Protein AF-A0A967FDI7-F1 (afdb_monomer_lite)

Radius of gyration: 11.96 Å; chains: 1; bounding box: 28×20×30 Å

Foldseek 3Di:
DVLLVCLVVLHAEEDADVVSLVSNLVNLVVVVAAHEYEAEEDPDPPDTHHDPVCVVVRVVSSVPRDRYHYPYYDD

pLDDT: mean 95.75, std 3.87, range [74.19, 98.44]

Secondary structure (DSSP, 8-state):
-HHHHHHHTT---EE-SHHHHHHHHHHHHHTT-PEEEEEEB-SSS-SSSB-GGGHHHHHHHHTT-SSEEEEEEE-

Sequence (75 aa):
EEARDAVRFDLVPFLFSIEVARELEKEAEREQKKCSYHLKFDTGMTRLGVRPEDSGQFLDELSKFNNISMQGVLT

Structure (mmCIF, N/CA/C/O backbone):
data_AF-A0A967FDI7-F1
#
_entry.id   AF-A0A967FDI7-F1
#
loop_
_atom_site.group_PDB
_atom_site.id
_atom_site.type_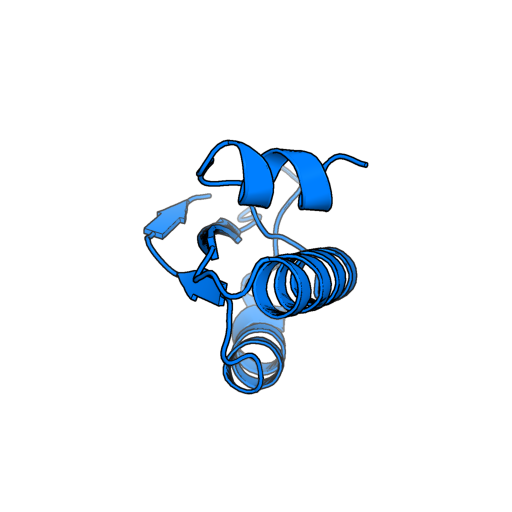symbol
_atom_site.label_atom_id
_atom_site.label_alt_id
_atom_site.label_comp_id
_atom_site.label_asym_id
_atom_site.label_entity_id
_atom_site.label_seq_id
_atom_site.pdbx_PDB_ins_code
_atom_site.Cartn_x
_atom_site.Cartn_y
_atom_site.Cartn_z
_atom_site.occupancy
_atom_site.B_iso_or_equiv
_atom_site.auth_seq_id
_atom_site.auth_comp_id
_atom_site.auth_asym_id
_atom_site.auth_atom_id
_atom_site.pdbx_PDB_model_num
ATOM 1 N N . GLU A 1 1 ? 6.057 -1.066 14.558 1.00 74.19 1 GLU A N 1
ATOM 2 C CA . GLU A 1 1 ? 5.657 0.244 15.127 1.00 74.19 1 GLU A CA 1
ATOM 3 C C . GLU A 1 1 ? 5.152 1.188 14.050 1.00 74.19 1 GLU A C 1
ATOM 5 O O . GLU A 1 1 ? 4.061 1.712 14.209 1.00 74.19 1 GLU A O 1
ATOM 10 N N . GLU A 1 2 ? 5.860 1.310 12.926 1.00 91.88 2 GLU A N 1
ATOM 11 C CA . GLU A 1 2 ? 5.506 2.233 11.836 1.00 91.88 2 GLU A CA 1
ATOM 12 C C . GLU A 1 2 ? 4.073 2.066 11.300 1.00 91.88 2 GLU A C 1
ATOM 14 O O . GLU A 1 2 ? 3.356 3.054 11.180 1.00 91.88 2 GLU A O 1
ATOM 19 N N . ALA A 1 3 ? 3.608 0.833 11.051 1.00 95.44 3 ALA A N 1
ATOM 20 C CA . ALA A 1 3 ? 2.234 0.587 10.592 1.00 95.44 3 ALA A CA 1
ATOM 21 C C . ALA A 1 3 ? 1.175 1.057 11.606 1.00 95.44 3 ALA A C 1
ATOM 23 O O . ALA A 1 3 ? 0.175 1.670 11.236 1.00 95.44 3 ALA A O 1
ATOM 24 N N . ARG A 1 4 ? 1.419 0.824 12.900 1.00 97.00 4 ARG A N 1
ATOM 25 C CA . ARG A 1 4 ? 0.522 1.257 13.977 1.00 97.00 4 ARG A CA 1
ATOM 26 C C . ARG A 1 4 ? 0.437 2.777 14.035 1.00 97.00 4 ARG A C 1
ATOM 28 O O . ARG A 1 4 ? -0.658 3.317 14.143 1.00 97.00 4 ARG A O 1
ATOM 35 N N . ASP A 1 5 ? 1.576 3.460 13.967 1.00 97.69 5 ASP A N 1
ATOM 36 C CA . ASP A 1 5 ? 1.610 4.921 14.000 1.00 97.69 5 ASP A CA 1
ATOM 37 C C . ASP A 1 5 ? 0.972 5.523 12.745 1.00 97.69 5 ASP A C 1
ATOM 39 O O . ASP A 1 5 ? 0.200 6.474 12.858 1.00 97.69 5 ASP A O 1
ATOM 43 N N . ALA A 1 6 ? 1.196 4.925 11.570 1.00 97.62 6 ALA A N 1
ATOM 44 C CA . ALA A 1 6 ? 0.544 5.345 10.334 1.00 97.62 6 ALA A CA 1
ATOM 45 C C . ALA A 1 6 ? -0.988 5.322 10.456 1.00 97.62 6 ALA A C 1
ATOM 47 O O . ALA A 1 6 ? -1.644 6.302 10.112 1.00 97.62 6 ALA A O 1
ATOM 48 N N . VAL A 1 7 ? -1.556 4.250 11.015 1.00 97.94 7 VAL A N 1
ATOM 49 C CA . VAL A 1 7 ? -3.003 4.139 11.260 1.00 97.94 7 VAL A CA 1
ATOM 50 C C . VAL A 1 7 ? -3.465 5.103 12.358 1.00 97.94 7 VAL A C 1
ATOM 52 O O . VAL A 1 7 ? -4.484 5.782 12.220 1.00 97.94 7 VAL A O 1
ATOM 55 N N . ARG A 1 8 ? -2.725 5.183 13.469 1.00 97.56 8 ARG A N 1
ATOM 56 C CA . ARG A 1 8 ? -3.094 6.007 14.627 1.00 97.56 8 ARG A CA 1
ATOM 57 C C . ARG A 1 8 ? -3.167 7.491 14.278 1.00 97.56 8 ARG A C 1
ATOM 59 O O . ARG A 1 8 ? -4.076 8.169 14.754 1.00 97.56 8 ARG A O 1
ATOM 66 N N . PHE A 1 9 ? -2.222 7.971 13.475 1.00 97.81 9 PHE A N 1
ATOM 67 C CA . PHE A 1 9 ? -2.095 9.375 13.082 1.00 97.81 9 PHE A CA 1
ATOM 68 C C . PHE A 1 9 ? -2.697 9.687 11.704 1.00 97.81 9 PHE A C 1
ATOM 70 O O . PHE A 1 9 ? -2.466 10.778 11.190 1.00 97.81 9 PHE A O 1
ATOM 77 N N . ASP A 1 10 ? -3.462 8.757 11.119 1.00 96.88 10 ASP A N 1
ATOM 78 C CA . ASP A 1 10 ? -4.146 8.923 9.828 1.00 96.88 10 ASP A CA 1
ATOM 79 C C . ASP A 1 10 ? -3.189 9.350 8.689 1.00 96.88 10 ASP A C 1
ATOM 81 O O . ASP A 1 10 ? -3.506 10.191 7.845 1.00 96.88 10 ASP A O 1
ATOM 85 N N . LEU A 1 11 ? -1.986 8.767 8.676 1.00 97.81 11 LEU A N 1
ATOM 86 C CA . LEU A 1 11 ? -0.983 8.980 7.634 1.00 97.81 11 LEU A CA 1
ATOM 87 C C . LEU A 1 11 ? -1.298 8.147 6.386 1.00 97.81 11 LEU A C 1
ATOM 89 O O . LEU A 1 11 ? -2.002 7.139 6.445 1.00 97.81 11 LEU A O 1
ATOM 93 N N . VAL A 1 12 ? -0.698 8.544 5.259 1.00 97.81 12 VAL A N 1
ATOM 94 C CA . VAL A 1 12 ? -0.789 7.834 3.974 1.00 97.81 12 VAL A CA 1
ATOM 95 C C . VAL A 1 12 ? 0.582 7.241 3.623 1.00 97.81 12 VAL A C 1
ATOM 97 O O . VAL A 1 12 ? 1.384 7.910 2.964 1.00 97.81 12 VAL A O 1
ATOM 100 N N . PRO A 1 13 ? 0.920 6.030 4.107 1.00 96.94 13 PRO A N 1
ATOM 101 C CA . PRO A 1 13 ? 2.220 5.416 3.854 1.00 96.94 13 PRO A CA 1
ATOM 102 C C . PRO A 1 13 ? 2.373 4.920 2.410 1.00 96.94 13 PRO A C 1
ATOM 104 O O . PRO A 1 13 ? 1.401 4.723 1.673 1.00 96.94 13 PRO A O 1
ATOM 107 N N . PHE A 1 14 ? 3.625 4.664 2.022 1.00 96.19 14 PHE A N 1
ATOM 108 C CA . PHE A 1 14 ? 3.935 3.928 0.800 1.00 96.19 14 PHE A CA 1
ATOM 109 C C . PHE A 1 14 ? 3.879 2.425 1.041 1.00 96.19 14 PHE A C 1
ATOM 111 O O . PHE A 1 14 ? 4.433 1.920 2.015 1.00 96.19 14 PHE A O 1
ATOM 118 N N . LEU A 1 15 ? 3.266 1.717 0.101 1.00 96.12 15 LEU A N 1
ATOM 119 C CA . LEU A 1 15 ? 3.175 0.267 0.088 1.00 96.12 15 LEU A CA 1
ATOM 120 C C . LEU A 1 15 ? 3.973 -0.262 -1.106 1.00 96.12 15 LEU A C 1
ATOM 122 O O . LEU A 1 15 ? 3.839 0.231 -2.225 1.00 96.12 15 LEU A O 1
ATOM 126 N N . PHE A 1 16 ? 4.835 -1.241 -0.847 1.00 94.75 16 PHE A N 1
ATOM 127 C CA . PHE A 1 16 ? 5.697 -1.887 -1.844 1.00 94.75 16 PHE A CA 1
ATOM 128 C C . PHE A 1 16 ? 5.920 -3.385 -1.566 1.00 94.75 16 PHE A C 1
ATOM 130 O O . PHE A 1 16 ? 6.624 -4.044 -2.326 1.00 94.75 16 PHE A O 1
ATOM 137 N N . SER A 1 17 ? 5.341 -3.932 -0.489 1.00 95.06 17 SER A N 1
ATOM 138 C CA . SER A 1 17 ? 5.363 -5.364 -0.175 1.00 95.06 17 SER A CA 1
ATOM 139 C C . SER A 1 17 ? 4.046 -5.817 0.471 1.00 95.06 17 SER A C 1
ATOM 141 O O . SER A 1 17 ? 3.328 -5.012 1.074 1.00 95.06 17 SER A O 1
ATOM 143 N N . ILE A 1 18 ? 3.725 -7.108 0.350 1.00 96.25 18 ILE A N 1
ATOM 144 C CA . ILE A 1 18 ? 2.516 -7.694 0.952 1.00 96.25 18 ILE A CA 1
ATOM 145 C C . ILE A 1 18 ? 2.660 -7.808 2.472 1.00 96.25 18 ILE A C 1
ATOM 147 O O . ILE A 1 18 ? 1.670 -7.731 3.195 1.00 96.25 18 ILE A O 1
ATOM 151 N N . GLU A 1 19 ? 3.882 -7.951 2.981 1.00 95.50 19 GLU A N 1
ATOM 152 C CA . GLU A 1 19 ? 4.161 -7.958 4.417 1.00 95.50 19 GLU A CA 1
ATOM 153 C C . GLU A 1 19 ? 3.732 -6.632 5.052 1.00 95.50 19 GLU A C 1
ATOM 155 O O . GLU A 1 19 ? 2.972 -6.643 6.019 1.00 95.50 19 GLU A O 1
ATOM 160 N N . VAL A 1 20 ? 4.122 -5.501 4.451 1.00 94.88 20 VAL A N 1
ATOM 161 C CA . VAL A 1 20 ? 3.720 -4.163 4.914 1.00 94.88 20 VAL A CA 1
ATOM 162 C C . VAL A 1 20 ? 2.207 -3.971 4.782 1.00 94.88 20 VAL A C 1
ATOM 164 O O . VAL A 1 20 ? 1.571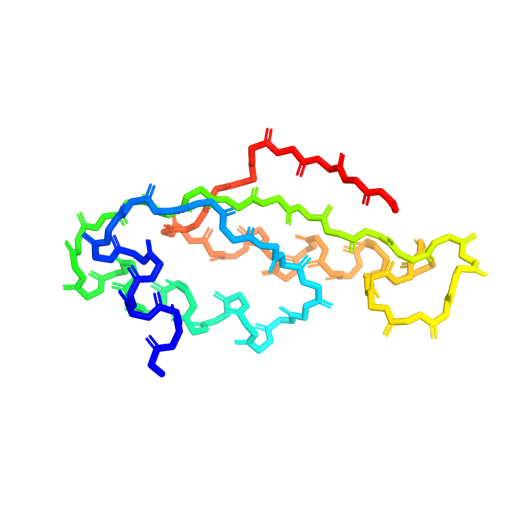 -3.448 5.695 1.00 94.88 20 VAL A O 1
ATOM 167 N N . ALA A 1 21 ? 1.606 -4.445 3.684 1.00 97.38 21 ALA A N 1
ATOM 168 C CA . ALA A 1 21 ? 0.154 -4.413 3.502 1.00 97.38 21 ALA A CA 1
ATOM 169 C C . ALA A 1 21 ? -0.590 -5.145 4.628 1.00 97.38 21 ALA A C 1
ATOM 171 O O . ALA A 1 21 ? -1.552 -4.623 5.185 1.00 97.38 21 ALA A O 1
ATOM 172 N N . ARG A 1 22 ? -0.113 -6.341 4.993 1.00 98.00 22 ARG A N 1
ATOM 173 C CA . ARG A 1 22 ? -0.707 -7.179 6.039 1.00 98.00 22 ARG A CA 1
ATOM 174 C C . ARG A 1 22 ? -0.575 -6.549 7.424 1.00 98.00 22 ARG A C 1
ATOM 176 O O . ARG A 1 22 ? -1.491 -6.668 8.234 1.00 98.00 22 ARG A O 1
ATOM 183 N N . GLU A 1 23 ? 0.546 -5.890 7.707 1.00 97.62 23 GLU A N 1
ATOM 184 C CA . GLU A 1 23 ? 0.722 -5.146 8.956 1.00 97.62 23 GLU A CA 1
ATOM 185 C C . GLU A 1 23 ? -0.230 -3.949 9.042 1.00 97.62 23 GLU A C 1
ATOM 187 O O . GLU A 1 23 ? -0.872 -3.760 10.076 1.00 97.62 23 GLU A O 1
ATOM 192 N N . LEU A 1 24 ? -0.374 -3.184 7.955 1.00 97.88 24 LEU A N 1
ATOM 193 C CA . LEU A 1 24 ? -1.323 -2.070 7.889 1.00 97.88 24 LEU A CA 1
ATOM 194 C C . LEU A 1 24 ? -2.771 -2.543 8.026 1.00 97.88 24 LEU A C 1
ATOM 196 O O . LEU A 1 24 ? -3.517 -1.942 8.791 1.00 97.88 24 LEU A O 1
ATOM 200 N N . GLU A 1 25 ? -3.155 -3.626 7.346 1.00 98.44 25 GLU A N 1
ATOM 201 C CA . GLU A 1 25 ? -4.487 -4.231 7.470 1.00 98.44 25 GLU A CA 1
ATOM 202 C C . GLU A 1 25 ? -4.799 -4.582 8.924 1.00 98.44 25 GLU A C 1
ATOM 204 O O . GLU A 1 25 ? -5.832 -4.178 9.453 1.00 98.44 25 GLU A O 1
ATOM 209 N N . LYS A 1 26 ? -3.879 -5.284 9.593 1.00 98.38 26 LYS A N 1
ATOM 210 C CA . LYS A 1 26 ? -4.052 -5.720 10.981 1.00 98.38 26 LYS A CA 1
ATOM 211 C C . LYS A 1 26 ? -4.194 -4.542 11.945 1.00 98.38 26 LYS A C 1
ATOM 213 O O . LYS A 1 26 ? -5.042 -4.576 12.835 1.00 98.38 26 LYS A O 1
ATOM 218 N N . GLU A 1 27 ? -3.358 -3.512 11.814 1.00 98.19 27 GLU A N 1
ATOM 219 C CA . GLU A 1 27 ? -3.448 -2.342 12.694 1.00 98.19 27 GLU A CA 1
ATOM 220 C C . GLU A 1 27 ? -4.684 -1.483 12.367 1.00 98.19 27 GLU A C 1
ATOM 222 O O . GLU A 1 27 ? -5.326 -0.973 13.284 1.00 98.19 27 GLU A O 1
ATOM 227 N N . ALA A 1 28 ? -5.083 -1.385 11.094 1.00 98.25 28 ALA A N 1
ATOM 228 C CA . ALA A 1 28 ? -6.309 -0.703 10.680 1.00 98.25 28 ALA A CA 1
ATOM 229 C C . ALA A 1 28 ? -7.570 -1.423 11.183 1.00 98.25 28 ALA A C 1
ATOM 231 O O . ALA A 1 28 ? -8.489 -0.770 11.679 1.00 98.25 28 ALA A O 1
ATOM 232 N N . GLU A 1 29 ? -7.603 -2.756 11.130 1.00 98.38 29 GLU A N 1
ATOM 233 C CA . GLU A 1 29 ? -8.661 -3.576 11.728 1.00 98.38 29 GLU A CA 1
ATOM 234 C C . GLU A 1 29 ? -8.732 -3.361 13.248 1.00 98.38 29 GLU A C 1
ATOM 236 O O . GLU A 1 29 ? -9.804 -3.089 13.791 1.00 98.38 29 GLU A O 1
ATOM 241 N N . ARG A 1 30 ? -7.582 -3.403 13.931 1.00 97.94 30 ARG A N 1
ATOM 242 C CA . ARG A 1 30 ? -7.476 -3.224 15.385 1.00 97.94 30 ARG A CA 1
ATOM 243 C C . ARG A 1 30 ? -7.966 -1.854 15.865 1.00 97.94 30 ARG A C 1
ATOM 245 O O . ARG A 1 30 ? -8.622 -1.780 16.899 1.00 97.94 30 ARG A O 1
ATOM 252 N N . GLU A 1 31 ? -7.636 -0.785 15.147 1.00 97.25 31 GLU A N 1
ATOM 253 C CA . GLU A 1 31 ? -8.083 0.584 15.453 1.00 97.25 31 GLU A CA 1
ATOM 254 C C . GLU A 1 31 ? -9.488 0.881 14.880 1.00 97.25 31 GLU A C 1
ATOM 256 O O . GLU A 1 31 ? -9.997 1.988 15.036 1.00 97.25 31 GLU A O 1
ATOM 261 N N . GLN A 1 32 ? -10.127 -0.098 14.220 1.00 97.50 32 GLN A N 1
ATOM 262 C CA . GLN A 1 32 ? -11.429 0.025 13.549 1.00 97.50 32 GLN A CA 1
ATOM 263 C C . GLN A 1 32 ? -11.485 1.183 12.534 1.00 97.50 32 GLN A C 1
ATOM 265 O O . GLN A 1 32 ? -12.502 1.867 12.392 1.00 97.50 32 GLN A O 1
ATOM 270 N N . LYS A 1 33 ? -10.385 1.396 11.805 1.00 96.06 33 LYS A N 1
ATOM 271 C CA . LYS A 1 33 ? -10.213 2.451 10.799 1.00 96.06 33 LYS A CA 1
ATOM 272 C C . LYS A 1 33 ? -10.016 1.873 9.393 1.00 96.06 33 LYS A C 1
ATOM 274 O O . LYS A 1 33 ? -9.807 0.673 9.200 1.00 96.06 33 LYS A O 1
ATOM 279 N N . LYS A 1 34 ? -10.083 2.758 8.393 1.00 97.44 34 LYS A N 1
ATOM 280 C CA . LYS A 1 34 ? -9.528 2.518 7.054 1.00 97.44 34 LYS A CA 1
ATOM 281 C C . LYS A 1 34 ? -8.216 3.286 6.925 1.00 97.44 34 LYS A C 1
ATOM 283 O O . LYS A 1 34 ? -8.199 4.481 7.201 1.00 97.44 34 LYS A O 1
ATOM 288 N N . CYS A 1 35 ? -7.146 2.629 6.491 1.00 98.31 35 CYS A N 1
ATOM 289 C CA . CYS A 1 35 ? -5.861 3.278 6.228 1.00 98.31 35 CYS A CA 1
ATOM 290 C C . CYS A 1 35 ? -5.673 3.481 4.721 1.00 98.31 35 CYS A C 1
ATOM 292 O O . CYS A 1 35 ? -5.741 2.530 3.942 1.00 98.31 35 CYS A O 1
ATOM 294 N N . SER A 1 36 ? -5.461 4.727 4.298 1.00 98.38 36 SER A N 1
ATOM 295 C CA . SER A 1 36 ? -5.152 5.022 2.896 1.00 98.38 36 SER A CA 1
ATOM 296 C C . SER A 1 36 ? -3.667 4.802 2.634 1.00 98.38 36 SER A C 1
ATOM 298 O O . SER A 1 36 ? -2.854 5.134 3.484 1.00 98.38 36 SER A O 1
ATOM 300 N N . TYR A 1 37 ? -3.293 4.292 1.465 1.00 98.12 37 TYR A N 1
ATOM 301 C CA . TYR A 1 37 ? -1.890 4.124 1.081 1.00 98.12 37 TYR A CA 1
ATOM 302 C C . TYR A 1 37 ? -1.641 4.552 -0.362 1.00 98.12 37 TYR A C 1
ATOM 304 O O . TYR A 1 37 ? -2.552 4.604 -1.193 1.00 98.12 37 TYR 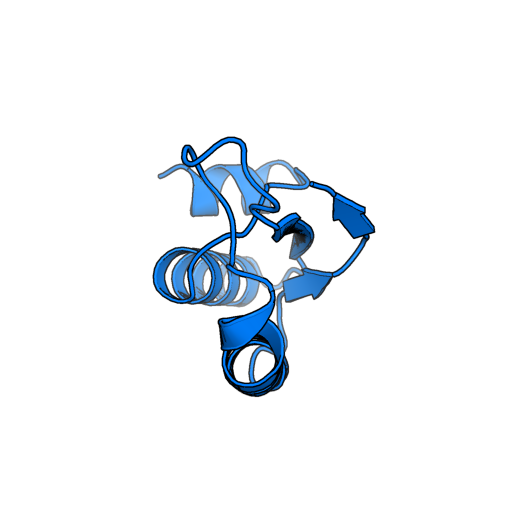A O 1
ATOM 312 N N . HIS A 1 38 ? -0.377 4.804 -0.681 1.00 98.31 38 HIS A N 1
ATOM 313 C CA . HIS A 1 38 ? 0.082 4.953 -2.054 1.00 98.31 38 HIS A CA 1
AT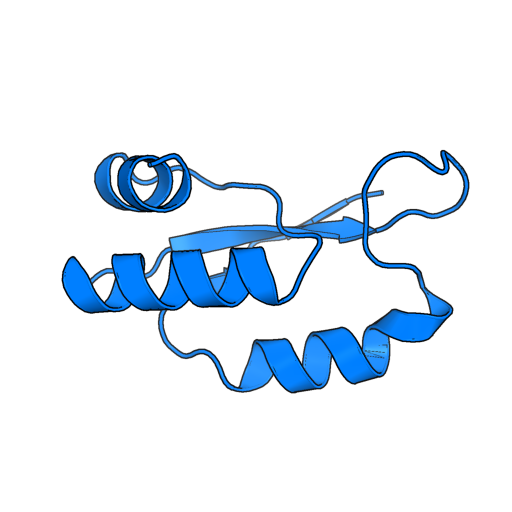OM 314 C C . HIS A 1 38 ? 0.909 3.737 -2.482 1.00 98.31 38 HIS A C 1
ATOM 316 O O . HIS A 1 38 ? 1.840 3.340 -1.781 1.00 98.31 38 HIS A O 1
ATOM 322 N N . LEU A 1 39 ? 0.595 3.151 -3.638 1.00 97.31 39 LEU A N 1
ATOM 323 C CA . LEU A 1 39 ? 1.363 2.038 -4.193 1.00 97.31 39 LEU A CA 1
ATOM 324 C C . LEU A 1 39 ? 2.611 2.570 -4.903 1.00 97.31 39 LEU A C 1
ATOM 326 O O . LEU A 1 39 ? 2.516 3.400 -5.810 1.00 97.31 39 LEU A O 1
ATOM 330 N N . LYS A 1 40 ? 3.782 2.090 -4.490 1.00 96.81 40 LYS A N 1
ATOM 331 C CA . LYS A 1 40 ? 5.059 2.436 -5.111 1.00 96.81 40 LYS A CA 1
ATOM 332 C C . LYS A 1 40 ? 5.449 1.357 -6.116 1.00 96.81 40 LYS A C 1
ATOM 334 O O . LYS A 1 40 ? 5.652 0.212 -5.722 1.00 96.81 40 LYS A O 1
ATOM 339 N N . PHE A 1 41 ? 5.612 1.732 -7.378 1.00 95.56 41 PHE A N 1
ATOM 340 C CA . PHE A 1 41 ? 6.261 0.910 -8.395 1.00 95.56 41 PHE A CA 1
ATOM 341 C C . PHE A 1 41 ? 7.747 1.239 -8.491 1.00 95.56 41 PHE A C 1
ATOM 343 O O . PHE A 1 41 ? 8.161 2.372 -8.257 1.00 95.56 41 PHE A O 1
ATOM 350 N N . ASP A 1 42 ? 8.546 0.240 -8.845 1.00 94.81 42 ASP A N 1
ATOM 351 C CA . ASP A 1 42 ? 9.933 0.436 -9.247 1.00 94.81 42 ASP A CA 1
ATOM 352 C C . ASP A 1 42 ? 10.053 0.218 -10.754 1.00 94.81 42 ASP A C 1
ATOM 354 O O . ASP A 1 42 ? 10.040 -0.914 -11.231 1.00 94.81 42 ASP A O 1
ATOM 358 N N . THR A 1 43 ? 10.165 1.308 -11.515 1.00 94.06 43 THR A N 1
ATOM 359 C CA . THR A 1 43 ? 10.325 1.253 -12.976 1.00 94.06 43 THR A CA 1
ATOM 360 C C . THR A 1 43 ? 11.771 1.464 -13.432 1.00 94.06 43 THR A C 1
ATOM 362 O O . THR A 1 43 ? 11.992 1.846 -14.581 1.00 94.06 43 THR A O 1
ATOM 365 N N . GLY A 1 44 ? 12.768 1.269 -12.558 1.00 89.69 44 GLY A N 1
ATOM 366 C CA . GLY A 1 44 ? 14.183 1.306 -12.956 1.00 89.69 44 GLY A CA 1
ATOM 367 C C . GLY A 1 44 ? 15.131 2.050 -12.018 1.00 89.69 44 GLY A C 1
ATOM 368 O O . GLY A 1 44 ? 16.309 2.173 -12.342 1.00 89.69 44 GLY A O 1
ATOM 369 N N . MET A 1 45 ? 14.660 2.533 -10.862 1.00 85.81 45 MET A N 1
ATOM 370 C CA . MET A 1 45 ? 15.545 3.090 -9.828 1.00 85.81 45 MET A CA 1
ATOM 371 C C . MET A 1 45 ? 16.114 2.002 -8.906 1.00 85.81 45 MET A C 1
ATOM 373 O O . MET A 1 45 ? 17.079 2.262 -8.187 1.00 85.81 45 MET A O 1
ATOM 377 N N . THR A 1 46 ? 15.577 0.776 -8.954 1.00 85.56 46 THR A N 1
ATOM 378 C CA . THR A 1 46 ? 16.096 -0.426 -8.265 1.00 85.56 46 THR A CA 1
ATOM 379 C C . THR A 1 46 ? 16.303 -0.224 -6.766 1.00 85.56 46 THR A C 1
ATOM 381 O O . THR A 1 46 ? 17.280 -0.693 -6.184 1.00 85.56 46 THR A O 1
ATOM 384 N N . ARG A 1 47 ? 15.396 0.526 -6.136 1.00 85.31 47 ARG A N 1
ATOM 385 C CA . ARG A 1 47 ? 15.500 0.888 -4.718 1.00 85.31 47 ARG A CA 1
ATOM 386 C C . ARG A 1 47 ? 14.375 0.272 -3.910 1.00 85.31 47 ARG A C 1
ATOM 388 O O . ARG A 1 47 ? 14.640 -0.468 -2.970 1.00 85.31 47 ARG A O 1
ATOM 395 N N . LEU A 1 48 ? 13.138 0.651 -4.219 1.00 87.19 48 LEU A N 1
ATOM 396 C CA . LEU A 1 48 ? 11.967 0.295 -3.427 1.00 87.19 48 LEU A CA 1
ATOM 397 C C . LEU A 1 48 ? 10.697 0.499 -4.257 1.00 87.19 48 LEU A C 1
ATOM 399 O O . LEU A 1 48 ? 10.422 1.622 -4.686 1.00 87.19 48 LEU A O 1
ATOM 403 N N . GLY A 1 49 ? 9.940 -0.577 -4.451 1.00 92.44 49 GLY A N 1
ATOM 404 C CA . GLY A 1 49 ? 8.693 -0.585 -5.205 1.00 92.44 49 GLY A CA 1
ATOM 405 C C . GLY A 1 49 ? 8.358 -1.972 -5.746 1.00 92.44 49 GLY A C 1
ATOM 406 O O . GLY A 1 49 ? 9.225 -2.838 -5.856 1.00 92.44 49 GLY A O 1
ATOM 407 N N . VAL A 1 50 ? 7.089 -2.170 -6.083 1.00 95.25 50 VAL A N 1
ATOM 408 C CA . VAL A 1 50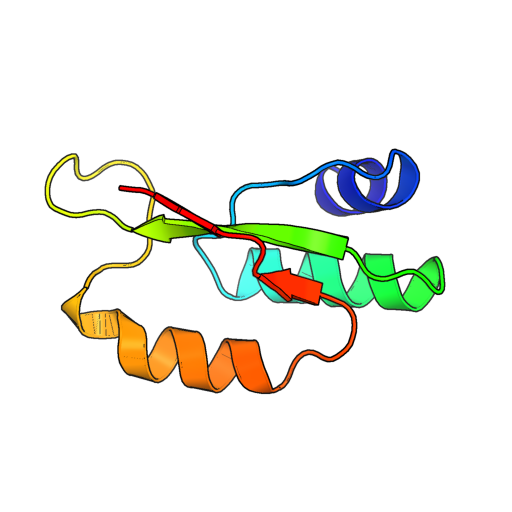 ? 6.605 -3.349 -6.803 1.00 95.25 50 VAL A CA 1
ATOM 409 C C . VAL A 1 50 ? 7.116 -3.277 -8.233 1.00 95.25 50 VAL A C 1
ATOM 411 O O . VAL A 1 50 ? 7.059 -2.219 -8.864 1.00 95.25 50 VAL A O 1
ATOM 414 N N . ARG A 1 51 ? 7.616 -4.387 -8.765 1.00 94.56 51 ARG A N 1
ATOM 415 C CA . ARG A 1 51 ? 8.012 -4.425 -10.168 1.00 94.56 51 ARG A CA 1
ATOM 416 C C . ARG A 1 51 ? 6.771 -4.486 -11.064 1.00 94.56 51 ARG A C 1
ATOM 418 O O . ARG A 1 51 ? 5.829 -5.203 -10.721 1.00 94.56 51 ARG A O 1
ATOM 425 N N . PRO A 1 52 ? 6.733 -3.771 -12.200 1.00 93.62 52 PRO A N 1
ATOM 426 C CA . PRO A 1 52 ? 5.593 -3.813 -13.115 1.00 93.62 52 PRO A CA 1
ATOM 427 C C . PRO A 1 52 ? 5.198 -5.234 -13.540 1.00 93.62 52 PRO A C 1
ATOM 429 O O . PRO A 1 52 ? 4.007 -5.528 -13.635 1.00 93.62 52 PRO A O 1
ATOM 432 N N . GLU A 1 53 ? 6.173 -6.125 -13.732 1.00 95.31 53 GLU A N 1
ATOM 433 C CA . GLU A 1 53 ? 5.950 -7.534 -14.072 1.00 95.31 53 GLU A CA 1
ATOM 434 C C . GLU A 1 53 ? 5.205 -8.329 -12.986 1.00 95.31 53 GLU A C 1
ATOM 436 O O . GLU A 1 53 ? 4.425 -9.219 -13.317 1.00 95.31 53 GLU A O 1
ATOM 441 N N . ASP A 1 54 ? 5.364 -7.958 -11.714 1.00 94.50 54 ASP A N 1
ATOM 442 C CA . ASP A 1 54 ? 4.740 -8.633 -10.567 1.00 94.50 54 ASP A CA 1
ATOM 443 C C . ASP A 1 54 ? 3.405 -7.978 -10.158 1.00 94.50 54 ASP A C 1
ATOM 445 O O . ASP A 1 54 ? 2.715 -8.441 -9.246 1.00 94.50 54 ASP A O 1
ATOM 449 N N . SER A 1 55 ? 3.025 -6.884 -10.830 1.00 94.31 55 SER A N 1
ATOM 450 C CA . SER A 1 55 ? 1.901 -6.018 -10.451 1.00 94.31 55 SER A CA 1
ATOM 451 C C . SER A 1 55 ? 0.565 -6.751 -10.347 1.00 94.31 55 SER A C 1
ATOM 453 O O . SER A 1 55 ? -0.175 -6.513 -9.398 1.00 94.31 55 SER A O 1
ATOM 455 N N . GLY A 1 56 ? 0.265 -7.657 -11.281 1.00 96.75 56 GLY A N 1
ATOM 456 C CA . GLY A 1 56 ? -0.998 -8.398 -11.295 1.00 96.75 56 GLY A CA 1
ATOM 457 C C . GLY A 1 56 ? -1.179 -9.237 -10.032 1.00 96.75 56 GLY A C 1
ATOM 458 O O . GLY A 1 56 ? -2.124 -9.023 -9.279 1.00 96.75 56 GLY A O 1
ATOM 459 N N . GLN A 1 57 ? -0.212 -10.114 -9.744 1.00 96.75 57 GLN A N 1
ATOM 460 C CA . GLN A 1 57 ? -0.235 -10.950 -8.542 1.00 96.75 57 GLN A CA 1
ATOM 461 C C . GLN A 1 57 ? -0.266 -10.100 -7.266 1.00 96.75 57 GLN A C 1
ATOM 463 O O . GLN A 1 57 ? -0.961 -10.426 -6.306 1.00 96.75 57 GLN A O 1
ATOM 468 N N . PHE A 1 58 ? 0.480 -8.997 -7.254 1.00 96.81 58 PHE A N 1
ATOM 469 C CA . PHE A 1 58 ? 0.523 -8.099 -6.110 1.00 96.81 58 PHE A CA 1
ATOM 470 C C . PHE A 1 58 ? -0.835 -7.440 -5.829 1.00 96.81 58 PHE A C 1
ATOM 472 O O . PHE A 1 58 ? -1.287 -7.397 -4.684 1.00 96.81 58 PHE A O 1
ATOM 479 N N . LEU A 1 59 ? -1.500 -6.942 -6.874 1.00 97.00 59 LEU A N 1
ATOM 480 C CA . LEU A 1 59 ? -2.820 -6.321 -6.778 1.00 97.00 59 LEU A CA 1
ATOM 481 C C . LEU A 1 59 ? -3.904 -7.340 -6.407 1.00 97.00 59 LEU A C 1
ATOM 483 O O . LEU A 1 59 ? -4.781 -7.015 -5.606 1.00 97.00 59 LEU A O 1
ATOM 487 N N . ASP A 1 60 ? -3.814 -8.570 -6.915 1.00 97.88 60 ASP A N 1
ATOM 488 C CA . ASP A 1 60 ? -4.724 -9.659 -6.549 1.00 97.88 60 ASP A CA 1
ATOM 489 C C . ASP A 1 60 ? -4.636 -9.981 -5.051 1.00 97.8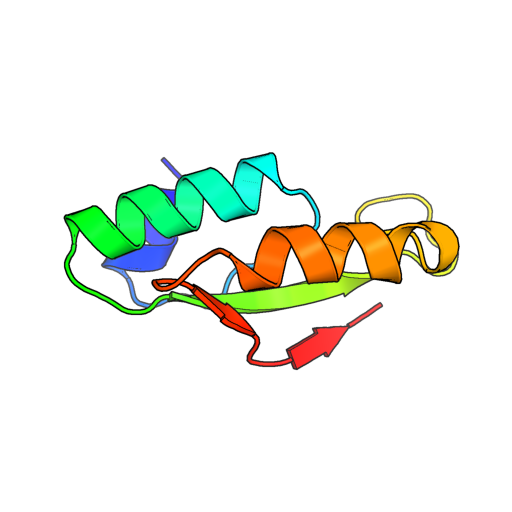8 60 ASP A C 1
ATOM 491 O O . ASP A 1 60 ? -5.663 -10.121 -4.384 1.00 97.88 60 ASP A O 1
ATOM 495 N N . GLU A 1 61 ? -3.429 -10.041 -4.483 1.00 97.31 61 GLU A N 1
ATOM 496 C CA . GLU A 1 61 ? -3.255 -10.206 -3.036 1.00 97.31 61 GLU A CA 1
ATOM 497 C C . GLU A 1 61 ? -3.769 -8.992 -2.252 1.00 97.31 61 GLU A C 1
ATOM 499 O O . GLU A 1 61 ? -4.470 -9.166 -1.253 1.00 97.31 61 GLU A O 1
ATOM 504 N N . LEU A 1 62 ? -3.490 -7.768 -2.719 1.00 97.06 62 LEU A N 1
ATOM 505 C CA . LEU A 1 62 ? -3.978 -6.546 -2.075 1.00 97.06 62 LEU A CA 1
ATOM 506 C C . LEU A 1 62 ? -5.507 -6.453 -2.038 1.00 97.06 62 LEU A C 1
ATOM 508 O O . LEU A 1 62 ? -6.061 -5.932 -1.073 1.00 97.06 62 LEU A O 1
ATOM 512 N N . SER A 1 63 ? -6.189 -6.961 -3.066 1.00 96.88 63 SER A N 1
ATOM 513 C CA . SER A 1 63 ? -7.652 -6.907 -3.180 1.00 96.88 63 SER A CA 1
ATOM 514 C C . SER A 1 63 ? -8.393 -7.670 -2.075 1.00 96.88 63 SER A C 1
ATOM 516 O O . SER A 1 63 ? -9.583 -7.446 -1.858 1.00 96.88 63 SER A O 1
ATOM 518 N N . LYS A 1 64 ? -7.696 -8.565 -1.363 1.00 97.94 64 LYS A N 1
ATOM 519 C CA . LYS A 1 64 ? -8.247 -9.367 -0.262 1.00 97.94 64 LYS A CA 1
ATOM 520 C C . LYS A 1 64 ? -8.328 -8.589 1.051 1.00 97.94 64 LYS A C 1
ATOM 522 O O . LYS A 1 64 ? -8.996 -9.041 1.981 1.00 97.94 64 LYS A O 1
ATOM 527 N N . PHE A 1 65 ? -7.627 -7.462 1.144 1.00 98.19 65 PHE A N 1
ATOM 528 C CA . PHE A 1 65 ? -7.615 -6.619 2.328 1.00 98.19 65 PHE A CA 1
ATOM 529 C C . PHE A 1 65 ? -8.809 -5.670 2.318 1.00 98.19 65 PHE A C 1
ATOM 531 O O . PHE A 1 65 ? -9.136 -5.053 1.306 1.00 98.19 65 PHE A O 1
ATOM 538 N N . ASN A 1 66 ? -9.474 -5.557 3.462 1.00 98.12 66 ASN A N 1
ATOM 539 C CA . ASN A 1 66 ? -10.680 -4.763 3.606 1.00 98.12 66 ASN A CA 1
ATOM 540 C C . ASN A 1 66 ? -10.376 -3.411 4.239 1.00 98.12 66 ASN A C 1
ATOM 542 O O . ASN A 1 66 ? -11.065 -2.439 3.941 1.00 98.12 66 ASN A O 1
ATOM 546 N N . ASN A 1 67 ? -9.404 -3.324 5.142 1.00 98.44 67 ASN A N 1
ATOM 547 C CA . ASN A 1 67 ? -9.146 -2.159 5.985 1.00 98.44 67 ASN A CA 1
ATOM 548 C C . ASN A 1 67 ? -8.087 -1.196 5.438 1.00 98.44 67 ASN A C 1
ATOM 550 O O . ASN A 1 67 ? -7.910 -0.117 6.005 1.00 98.44 67 ASN A O 1
ATOM 554 N N . ILE A 1 68 ? -7.469 -1.503 4.302 1.00 98.25 68 ILE A N 1
ATOM 555 C CA . ILE A 1 68 ? -6.594 -0.579 3.574 1.00 98.25 68 ILE A CA 1
ATOM 556 C C . ILE A 1 68 ? -7.186 -0.181 2.218 1.00 98.25 68 ILE A C 1
ATOM 558 O O . ILE A 1 68 ? -7.873 -0.967 1.573 1.00 98.25 68 ILE A O 1
ATOM 562 N N . SER A 1 69 ? -6.921 1.047 1.768 1.00 97.69 69 SER A N 1
ATOM 563 C CA . SER A 1 69 ? -7.437 1.574 0.498 1.00 97.69 69 SER A CA 1
ATOM 564 C C . SER A 1 69 ? -6.355 2.306 -0.284 1.00 97.69 69 SER A C 1
ATOM 566 O O . SER A 1 69 ? -5.655 3.159 0.257 1.00 97.69 69 SER A O 1
ATOM 568 N N . MET A 1 70 ? -6.241 2.019 -1.580 1.00 97.62 70 MET A N 1
ATOM 569 C CA . MET A 1 70 ? -5.291 2.718 -2.442 1.00 97.62 70 MET A CA 1
ATOM 570 C C . MET A 1 70 ? -5.806 4.127 -2.753 1.00 97.62 70 MET A C 1
ATOM 572 O O . MET A 1 70 ? -6.903 4.287 -3.281 1.00 97.62 70 MET A O 1
ATOM 576 N N . GLN A 1 71 ? -5.005 5.145 -2.447 1.00 97.94 71 GLN A N 1
ATOM 577 C CA . GLN A 1 71 ? -5.290 6.546 -2.768 1.00 97.94 71 GLN A CA 1
ATOM 578 C C . GLN A 1 71 ? -4.571 7.009 -4.043 1.00 97.94 71 GLN A C 1
ATOM 580 O O . GLN A 1 71 ? -4.995 7.964 -4.690 1.00 97.94 71 GLN A O 1
ATOM 585 N N . GLY A 1 72 ? -3.491 6.330 -4.427 1.00 97.38 72 GLY A N 1
ATOM 586 C CA . GLY A 1 72 ? -2.657 6.747 -5.544 1.00 97.38 72 GLY A CA 1
ATOM 587 C C . GLY A 1 72 ? -1.525 5.777 -5.841 1.00 97.38 72 GLY A C 1
ATOM 588 O O . GLY A 1 72 ? -1.261 4.839 -5.086 1.00 97.38 72 GLY A O 1
ATOM 589 N N . VAL A 1 73 ? -0.857 6.035 -6.959 1.00 96.62 73 VAL A N 1
ATOM 590 C CA . VAL A 1 73 ? 0.254 5.241 -7.481 1.00 96.62 73 VAL A CA 1
ATOM 591 C C . VAL A 1 73 ? 1.398 6.184 -7.843 1.00 96.62 73 VAL A C 1
ATOM 593 O O . VAL A 1 73 ? 1.163 7.263 -8.386 1.00 96.62 73 VAL A O 1
ATOM 596 N N . LEU A 1 74 ? 2.633 5.785 -7.551 1.00 94.94 74 LEU A N 1
ATOM 597 C CA . LEU A 1 74 ? 3.844 6.523 -7.909 1.00 94.94 74 LEU A CA 1
ATOM 598 C C . LEU A 1 74 ? 4.958 5.567 -8.329 1.00 94.94 74 LEU A C 1
ATOM 600 O O . LEU A 1 74 ? 4.941 4.393 -7.968 1.00 94.94 74 LEU A O 1
ATOM 604 N N . THR A 1 75 ? 5.950 6.100 -9.040 1.00 92.44 75 THR A N 1
ATOM 605 C CA . THR A 1 75 ? 7.166 5.385 -9.445 1.00 92.44 75 THR A CA 1
ATOM 606 C C . THR A 1 75 ? 8.417 5.990 -8.844 1.00 92.44 75 THR A C 1
ATOM 608 O O . THR A 1 75 ? 8.344 7.121 -8.314 1.00 92.44 75 THR A O 1
#